Protein 2YWZ (pdb70)

Organism: NCBI:txid168098

InterPro domains:
  IPR003599 Immunoglobulin domain subtype [SM00409] (7-111)
  IPR007110 Immunoglobulin-like domain [PS50835] (1-102)
  IPR013106 Immunoglobulin V-set domain [PF07686] (5-89)
  IPR013106 Immunoglobulin V-set domain [SM00406] (17-85)
  IPR013783 Immunoglobulin-like fold [G3DSA:2.60.40.10] (1-111)
  IPR036179 Immunoglobulin-like domain superfamily [SSF48726] (3-110)
  IPR051006 T cell receptor variable domain [PTHR19343] (3-89)

Sequence (111 aa):
AWVDQTPRTITKETGESLTIKCVLKDHSCGLSSTTWYRTQLGSTNEKTISIGGRYDETVDKGSKSFSLRISDLRVEDSGTYKCQADYSPSCYSYPSLESAVEGAGTVLTVK

CATH classification: 2.60.40.10

Secondary structure (DSSP, 8-state):
-EEEEE-SEEEE-TT--EEEEEEEES-SS---EEEEEEEETT--PPEEPPSBTTEEEEEETTTTEEEEEE-S--GGG-EEEEEEEEE-TTTT-SSS--EEEE---EEEEE-

B-factor: mean 39.8, std 7.73, range [24.6, 68.63]

Nearest PDB structures (foldseek):
  2ywz-assembly1_A  TM=1.009E+00  e=1.803E-22  Orectolobus maculatus
  2ywy-assembly3_C  TM=9.259E-01  e=1.838E-16  Orectolobus maculatus
  7fbj-assembly3_F  TM=9.097E-01  e=7.918E-15  Chiloscyllium plagiosum
  7fbk-assembly2_D  TM=9.019E-01  e=2.675E-14  Chiloscyllium plagiosum
  8hgi-assembly2_D  TM=8.820E-01  e=1.816E-14  Chiloscyllium plagiosum

Foldseek 3Di:
DAKAKPDAEDEEEFQAKDKIKIADPDADAAFDDKWKWWDWPPGDDIDTDDADDQWHKDQDGVSSMIMIMGGRDDQRSFTKMKMKTKACNVNCPPPDHIDIHMYPIYGYGYD

Radius of gyration: 14.59 Å; Cα contacts (8 Å, |Δi|>4): 270; chains: 1; bounding box: 25×24×44 Å

Structure (mmCIF, N/CA/C/O backbone):
data_2YWZ
#
_entry.id   2YWZ
#
_cell.length_a   58.252
_cell.length_b   50.442
_cell.length_c   46.731
_cell.angle_alpha   90.00
_cell.angle_beta   104.43
_cell.angle_gamma   90.00
#
_symmetry.space_group_name_H-M   'C 1 2 1'
#
loop_
_entity.id
_entity.type
_entity.pdbx_description
1 polymer 'new antigen receptor variable domain'
2 water water
#
loop_
_atom_site.group_PDB
_atom_site.id
_atom_site.type_symbol
_atom_site.label_atom_id
_atom_site.label_alt_id
_atom_site.label_comp_id
_atom_site.label_asym_id
_atom_site.label_entity_id
_atom_site.label_seq_id
_atom_site.pdbx_PDB_ins_code
_atom_site.Cartn_x
_atom_site.Cartn_y
_atom_site.Cartn_z
_atom_site.occupancy
_atom_site.B_iso_or_equiv
_atom_site.auth_seq_id
_atom_site.auth_comp_id
_atom_site.auth_asym_id
_atom_site.auth_atom_id
_atom_site.pdbx_PDB_model_num
ATOM 1 N N . ALA A 1 1 ? 17.595 10.412 -15.098 1.00 33.27 1 ALA A N 1
ATOM 2 C CA . ALA A 1 1 ? 17.336 9.225 -14.248 1.00 32.80 1 ALA A CA 1
ATOM 3 C C . ALA A 1 1 ? 17.309 9.632 -12.804 1.00 32.91 1 ALA A C 1
ATOM 4 O O . ALA A 1 1 ? 18.032 10.546 -12.398 1.00 33.11 1 ALA A O 1
ATOM 6 N N . TRP A 1 2 ? 16.463 8.942 -12.040 1.00 32.81 2 TRP A N 1
ATOM 7 C CA . TRP A 1 2 ? 16.369 9.087 -10.593 1.00 32.57 2 TRP A CA 1
ATOM 8 C C . TRP A 1 2 ? 15.708 7.826 -10.062 1.00 33.43 2 TRP A C 1
ATOM 9 O O . TRP A 1 2 ? 15.082 7.058 -10.829 1.00 32.94 2 TRP A O 1
ATOM 20 N N . VAL A 1 3 ? 15.835 7.630 -8.752 1.00 33.84 3 VAL A N 1
ATOM 21 C CA . VAL A 1 3 ? 15.254 6.474 -8.080 1.00 34.69 3 VAL A CA 1
ATOM 22 C C . VAL A 1 3 ? 14.159 6.942 -7.144 1.00 35.29 3 VAL A C 1
ATOM 23 O O . VAL A 1 3 ? 14.373 7.867 -6.352 1.00 36.00 3 VAL A O 1
ATOM 27 N N . ASP A 1 4 ? 12.985 6.317 -7.261 1.00 35.75 4 ASP A N 1
ATOM 28 C CA . ASP A 1 4 ? 11.877 6.546 -6.333 1.00 35.66 4 ASP A CA 1
ATOM 29 C C . ASP A 1 4 ? 11.892 5.469 -5.244 1.00 35.51 4 ASP A C 1
ATOM 30 O O . ASP A 1 4 ? 11.732 4.281 -5.534 1.00 35.11 4 ASP A O 1
ATOM 35 N N . GLN A 1 5 ? 12.117 5.911 -4.003 1.00 34.94 5 GLN A N 1
ATOM 36 C CA . GLN A 1 5 ? 12.229 5.035 -2.845 1.00 34.56 5 GLN A CA 1
ATOM 37 C C . GLN A 1 5 ? 11.014 5.223 -1.949 1.00 34.53 5 GLN A C 1
ATOM 38 O O . GLN A 1 5 ? 10.682 6.350 -1.585 1.00 34.37 5 GLN A O 1
ATOM 44 N N . THR A 1 6 ? 10.341 4.117 -1.629 1.00 34.52 6 THR A N 1
ATOM 45 C CA . THR A 1 6 ? 9.182 4.123 -0.761 1.00 34.95 6 THR A CA 1
ATOM 46 C C . THR A 1 6 ? 9.256 2.935 0.198 1.00 34.53 6 THR A C 1
ATOM 47 O O . THR A 1 6 ? 9.804 1.903 -0.160 1.00 34.57 6 THR A O 1
ATOM 51 N N . PRO A 1 7 ? 8.743 3.091 1.434 1.00 34.37 7 PRO A N 1
ATOM 52 C CA . PRO A 1 7 ? 8.286 4.339 2.069 1.00 34.43 7 PRO A CA 1
ATOM 53 C C . PRO A 1 7 ? 9.469 5.210 2.499 1.00 35.43 7 PRO A C 1
ATOM 54 O O . PRO A 1 7 ? 10.571 4.697 2.692 1.00 35.34 7 PRO A O 1
ATOM 58 N N . ARG A 1 8 ? 9.244 6.513 2.637 1.00 36.04 8 ARG A N 1
ATOM 59 C CA . ARG A 1 8 ? 10.284 7.413 3.092 1.00 36.91 8 ARG A CA 1
ATOM 60 C C . ARG A 1 8 ? 10.387 7.438 4.619 1.00 37.04 8 ARG A C 1
ATOM 61 O O . ARG A 1 8 ? 11.471 7.550 5.156 1.00 36.73 8 ARG A O 1
ATOM 69 N N . THR A 1 9 ? 9.261 7.287 5.312 1.00 37.63 9 THR A N 1
ATOM 70 C CA . THR A 1 9 ? 9.266 7.203 6.773 1.00 37.45 9 THR A CA 1
ATOM 71 C C . THR A 1 9 ? 8.343 6.086 7.223 1.00 37.67 9 THR A C 1
ATOM 72 O O . THR A 1 9 ? 7.209 5.955 6.728 1.00 37.70 9 THR A O 1
ATOM 76 N N . ILE A 1 10 ? 8.825 5.270 8.157 1.00 37.54 10 ILE A N 1
ATOM 77 C CA . ILE A 1 10 ? 8.000 4.201 8.701 1.00 37.01 10 ILE A CA 1
ATOM 78 C C . ILE A 1 10 ? 8.413 3.765 10.098 1.00 37.27 10 ILE A C 1
ATOM 79 O O . ILE A 1 10 ? 9.589 3.785 10.451 1.00 37.18 10 ILE A O 1
ATOM 84 N N . THR A 1 11 ? 7.433 3.401 10.913 1.00 37.83 11 THR A N 1
ATOM 85 C CA . THR A 1 11 ? 7.745 2.772 12.192 1.00 38.21 11 THR A CA 1
ATOM 86 C C . THR A 1 11 ? 7.174 1.377 12.248 1.00 37.89 11 THR A C 1
ATOM 87 O O . THR A 1 11 ? 6.080 1.125 11.760 1.00 37.98 11 THR A O 1
ATOM 91 N N . LYS A 1 12 ? 7.969 0.465 12.787 1.00 37.68 12 LYS A N 1
ATOM 92 C CA . LYS A 1 12 ? 7.629 -0.941 12.842 1.00 38.07 12 LYS A CA 1
ATOM 93 C C . LYS A 1 12 ? 7.827 -1.464 14.256 1.00 38.27 12 LYS A C 1
ATOM 94 O O . LYS A 1 12 ? 8.601 -0.897 15.035 1.00 37.75 12 LYS A O 1
ATOM 100 N N . GLU A 1 13 ? 7.150 -2.559 14.584 1.00 38.26 13 GLU A N 1
ATOM 101 C CA . GLU A 1 13 ? 7.406 -3.241 15.852 1.00 39.28 13 GLU A CA 1
ATOM 102 C C . GLU A 1 13 ? 8.406 -4.377 15.680 1.00 38.65 13 GLU A C 1
ATOM 103 O O . GLU A 1 13 ? 8.556 -4.898 14.580 1.00 38.33 13 GLU A O 1
ATOM 109 N N . THR A 1 14 ? 9.082 -4.760 16.766 1.00 38.55 14 THR A N 1
ATOM 110 C CA . THR A 1 14 ? 10.042 -5.867 16.713 1.00 38.82 14 THR A CA 1
ATOM 111 C C . THR A 1 14 ? 9.331 -7.134 16.263 1.00 38.67 14 THR A C 1
ATOM 112 O O . THR A 1 14 ? 8.171 -7.350 16.594 1.00 38.56 14 THR A O 1
ATOM 116 N N . GLY A 1 15 ? 10.026 -7.951 15.482 1.00 38.96 15 GLY A N 1
ATOM 117 C CA . GLY A 1 15 ? 9.448 -9.153 14.898 1.00 38.53 15 GLY A CA 1
ATOM 118 C C . GLY A 1 15 ? 8.664 -8.975 13.609 1.00 38.30 15 GLY A C 1
ATOM 119 O O . GLY A 1 15 ? 8.384 -9.964 12.936 1.00 38.81 15 GLY A O 1
ATOM 120 N N . GLU A 1 16 ? 8.295 -7.740 13.268 1.00 38.13 16 GLU A N 1
ATOM 121 C CA . GLU A 1 16 ? 7.631 -7.438 11.981 1.00 38.23 16 GLU A CA 1
ATOM 122 C C . GLU A 1 16 ? 8.654 -7.470 10.833 1.00 37.67 16 GLU A C 1
ATOM 123 O O . GLU A 1 16 ? 9.856 -7.599 11.080 1.00 37.69 16 GLU A O 1
ATOM 129 N N . SER A 1 17 ? 8.183 -7.385 9.588 1.00 37.02 17 SER A N 1
ATOM 130 C CA . SER A 1 17 ? 9.070 -7.263 8.420 1.00 36.93 17 SER A CA 1
ATOM 131 C C . SER A 1 17 ? 8.919 -5.899 7.753 1.00 36.15 17 SER A C 1
ATOM 132 O O . SER A 1 17 ? 7.868 -5.259 7.879 1.00 36.36 17 SER A O 1
ATOM 135 N N . LEU A 1 18 ? 9.959 -5.469 7.038 1.00 35.19 18 LEU A N 1
ATOM 136 C CA . LEU A 1 18 ? 9.896 -4.273 6.188 1.00 34.68 18 LEU A CA 1
ATOM 137 C C . LEU A 1 18 ? 10.280 -4.634 4.755 1.00 34.79 18 LEU A C 1
ATOM 138 O O . LEU A 1 18 ? 11.276 -5.338 4.527 1.00 34.12 18 LEU A O 1
ATOM 143 N N . THR A 1 19 ? 9.503 -4.135 3.793 1.00 34.32 19 THR A N 1
ATOM 144 C CA . THR A 1 19 ? 9.931 -4.124 2.401 1.00 34.40 19 THR A CA 1
ATOM 145 C C . THR A 1 19 ? 10.109 -2.680 1.959 1.00 34.02 19 THR A C 1
ATOM 146 O O . THR A 1 19 ? 9.194 -1.869 2.109 1.00 33.68 19 THR A O 1
ATOM 150 N N . ILE A 1 20 ? 11.294 -2.360 1.451 1.00 33.40 20 ILE A N 1
ATOM 151 C CA . ILE A 1 20 ? 11.526 -1.066 0.813 1.00 34.05 20 ILE A CA 1
ATOM 152 C C . ILE A 1 20 ? 11.579 -1.254 -0.693 1.00 34.03 20 ILE A C 1
ATOM 153 O O . ILE A 1 20 ? 12.239 -2.176 -1.166 1.00 34.09 20 ILE A O 1
ATOM 158 N N . LYS A 1 21 ? 10.879 -0.392 -1.438 1.00 34.84 21 LYS A N 1
ATOM 159 C CA . LYS A 1 21 ? 10.858 -0.464 -2.914 1.00 35.63 21 LYS A CA 1
ATOM 160 C C . LYS A 1 21 ? 11.563 0.728 -3.532 1.00 35.81 21 LYS A C 1
ATOM 161 O O . LYS A 1 21 ? 11.318 1.874 -3.153 1.00 35.57 21 LYS A O 1
ATOM 167 N N . CYS A 1 22 ? 12.458 0.441 -4.468 1.00 36.00 22 CYS A N 1
ATOM 168 C CA . CYS A 1 22 ? 13.090 1.455 -5.274 1.00 36.33 22 CYS A CA 1
ATOM 169 C C . CYS A 1 22 ? 12.774 1.177 -6.732 1.00 36.29 22 CYS A C 1
ATOM 170 O O . CYS A 1 22 ? 12.848 0.038 -7.185 1.00 36.45 22 CYS A O 1
ATOM 173 N N . VAL A 1 23 ? 12.370 2.209 -7.457 1.00 36.16 23 VAL A N 1
ATOM 174 C CA . VAL A 1 23 ? 12.152 2.067 -8.893 1.00 36.02 23 VAL A CA 1
ATOM 175 C C . VAL A 1 23 ? 12.937 3.141 -9.670 1.00 36.57 23 VAL A C 1
ATOM 176 O O . VAL A 1 23 ? 12.932 4.332 -9.302 1.00 36.19 23 VAL A O 1
ATOM 180 N N . LEU A 1 24 ? 13.679 2.696 -10.682 1.00 37.13 24 LEU A N 1
ATOM 181 C CA . LEU A 1 24 ? 14.468 3.590 -11.513 1.00 38.24 24 LEU A CA 1
ATOM 182 C C . LEU A 1 24 ? 13.533 4.279 -12.504 1.00 39.09 24 LEU A C 1
ATOM 183 O O . LEU A 1 24 ? 12.801 3.622 -13.232 1.00 39.59 24 LEU A O 1
ATOM 188 N N . LYS A 1 25 ? 13.572 5.602 -12.509 1.00 40.15 25 LYS A N 1
ATOM 189 C CA . LYS A 1 25 ? 12.618 6.411 -13.242 1.00 41.90 25 LYS A CA 1
ATOM 190 C C . LYS A 1 25 ? 13.343 7.307 -14.257 1.00 42.55 25 LYS A C 1
ATOM 191 O O . LYS A 1 25 ? 14.488 7.710 -14.029 1.00 41.76 25 LYS A O 1
ATOM 197 N N . ASP A 1 26 ? 12.660 7.603 -15.367 1.00 43.69 26 ASP A N 1
ATOM 198 C CA . ASP A 1 26 ? 13.154 8.495 -16.433 1.00 44.95 26 ASP A CA 1
ATOM 199 C C . ASP A 1 26 ? 14.483 8.043 -17.052 1.00 45.45 26 ASP A C 1
ATOM 200 O O . ASP A 1 26 ? 15.408 8.847 -17.258 1.00 45.79 26 ASP A O 1
ATOM 205 N N . HIS A 1 27 ? 14.578 6.749 -17.345 1.00 46.04 27 HIS A N 1
ATOM 206 C CA . HIS A 1 27 ? 15.758 6.222 -18.019 1.00 46.66 27 HIS A CA 1
ATOM 207 C C . HIS A 1 27 ? 15.376 5.203 -19.093 1.00 47.54 27 HIS A C 1
ATOM 208 O O . HIS A 1 27 ? 14.507 4.376 -18.876 1.00 47.65 27 HIS A O 1
ATOM 215 N N . SER A 1 28 ? 16.052 5.264 -20.239 1.00 48.82 28 SER A N 1
ATOM 216 C CA . SER A 1 28 ? 15.654 4.510 -21.434 1.00 50.25 28 SER A CA 1
ATOM 217 C C . SER A 1 28 ? 15.954 3.015 -21.374 1.00 50.72 28 SER A C 1
ATOM 218 O O . SER A 1 28 ? 15.417 2.241 -22.170 1.00 51.14 28 SER A O 1
ATOM 221 N N . CYS A 1 29 ? 16.793 2.601 -20.431 1.00 50.79 29 CYS A N 1
ATOM 222 C CA . CYS A 1 29 ? 17.162 1.192 -20.332 1.00 51.05 29 CYS A CA 1
ATOM 223 C C . CYS A 1 29 ? 17.038 0.644 -18.899 1.00 50.07 29 CYS A C 1
ATOM 224 O O . CYS A 1 29 ? 16.596 1.346 -18.001 1.00 50.03 29 CYS A O 1
ATOM 227 N N . GLY A 1 30 ? 17.394 -0.616 -18.685 1.00 49.53 30 GLY A N 1
ATOM 228 C CA . GLY A 1 30 ? 17.267 -1.212 -17.354 1.00 48.69 30 GLY A CA 1
ATOM 229 C C . GLY A 1 30 ? 18.372 -0.744 -16.433 1.00 47.92 30 GLY A C 1
ATOM 230 O O . GLY A 1 30 ? 19.280 -0.034 -16.869 1.00 47.91 30 GLY A O 1
ATOM 231 N N . LEU A 1 31 ? 18.305 -1.121 -15.156 1.00 47.51 31 LEU A N 1
ATOM 232 C CA . LEU A 1 31 ? 19.455 -0.866 -14.268 1.00 46.90 31 LEU A CA 1
ATOM 233 C C . LEU A 1 31 ? 20.450 -2.011 -14.376 1.00 45.72 31 LEU A C 1
ATOM 234 O O . LEU A 1 31 ? 20.076 -3.122 -14.717 1.00 45.30 31 LEU A O 1
ATOM 239 N N . SER A 1 32 ? 21.713 -1.716 -14.103 1.00 45.10 32 SER A N 1
ATOM 240 C CA . SER A 1 32 ? 22.813 -2.649 -14.330 1.00 44.20 32 SER A CA 1
ATOM 241 C C . SER A 1 32 ? 23.236 -3.383 -13.066 1.00 43.31 32 SER A C 1
ATOM 242 O O . SER A 1 32 ? 23.772 -4.499 -13.145 1.00 43.83 32 SER A O 1
ATOM 245 N N . SER A 1 33 ? 23.025 -2.737 -11.922 1.00 40.97 33 SER A N 1
ATOM 246 C CA . SER A 1 33 ? 23.218 -3.337 -10.604 1.00 39.71 33 SER A CA 1
ATOM 247 C C . SER A 1 33 ? 22.706 -2.405 -9.502 1.00 37.97 33 SER A C 1
ATOM 248 O O . SER A 1 33 ? 22.500 -1.212 -9.722 1.00 37.15 33 SER A O 1
ATOM 251 N N . THR A 1 34 ? 22.516 -2.981 -8.320 1.00 36.46 34 THR A N 1
ATOM 252 C CA . THR A 1 34 ? 21.938 -2.306 -7.181 1.00 34.88 34 THR A CA 1
ATOM 253 C C . THR A 1 34 ? 22.796 -2.492 -5.929 1.00 34.38 34 THR A C 1
ATOM 254 O O . THR A 1 34 ? 23.542 -3.470 -5.810 1.00 33.88 34 THR A O 1
ATOM 258 N N . THR A 1 35 ? 22.683 -1.548 -4.996 1.00 33.06 35 THR A N 1
ATOM 259 C CA . THR A 1 35 ? 23.373 -1.630 -3.710 1.00 32.30 35 THR A CA 1
ATOM 260 C C . THR A 1 35 ? 22.464 -1.016 -2.661 1.00 31.89 35 THR A C 1
ATOM 261 O O . THR A 1 35 ? 21.732 -0.067 -2.956 1.00 31.62 35 THR A O 1
ATOM 265 N N . TRP A 1 36 ? 22.505 -1.584 -1.454 1.00 31.37 36 TRP A N 1
ATOM 266 C CA . TRP A 1 36 ? 21.728 -1.122 -0.311 1.00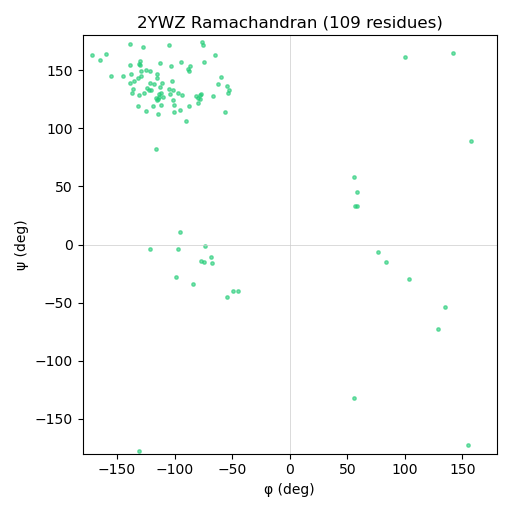 31.09 36 TRP A CA 1
ATOM 267 C C . TRP A 1 36 ? 22.673 -0.750 0.829 1.00 31.75 36 TRP A C 1
ATOM 268 O O . TRP A 1 36 ? 23.688 -1.450 1.084 1.00 31.48 36 TRP A O 1
ATOM 279 N N . TYR A 1 37 ? 22.349 0.355 1.499 1.00 31.76 37 TYR A N 1
ATOM 280 C CA . TYR A 1 37 ? 23.167 0.887 2.590 1.00 32.13 37 TYR A CA 1
ATOM 281 C C . TYR A 1 37 ? 22.306 1.181 3.801 1.00 32.27 37 TYR A C 1
ATOM 282 O O . TYR A 1 37 ? 21.109 1.439 3.671 1.00 32.04 37 TYR A O 1
ATOM 291 N N . ARG A 1 38 ? 22.938 1.166 4.965 1.00 32.74 38 ARG A N 1
ATOM 292 C CA . ARG A 1 38 ? 22.286 1.399 6.255 1.00 34.24 38 ARG A CA 1
ATOM 293 C C . ARG A 1 38 ? 23.169 2.314 7.112 1.00 34.08 38 ARG A C 1
ATOM 294 O O . ARG A 1 38 ? 24.358 2.053 7.264 1.00 34.30 38 ARG A O 1
ATOM 302 N N . THR A 1 39 ? 22.587 3.367 7.678 1.00 34.36 39 THR A N 1
ATOM 303 C CA . THR A 1 39 ? 23.197 4.051 8.822 1.00 34.68 39 THR A CA 1
ATOM 304 C C . THR A 1 39 ? 22.283 3.851 10.039 1.00 34.90 39 THR A C 1
ATOM 305 O O . THR A 1 39 ? 21.164 4.380 10.081 1.00 34.99 39 THR A O 1
ATOM 309 N N . GLN A 1 40 ? 22.763 3.088 11.017 1.00 34.97 40 GLN A N 1
ATOM 310 C CA . GLN A 1 40 ? 22.009 2.819 12.229 1.00 35.93 40 GLN A CA 1
ATOM 311 C C . GLN A 1 40 ? 21.736 4.107 13.010 1.00 35.53 40 GLN A C 1
ATOM 312 O O . GLN A 1 40 ? 22.595 4.974 13.114 1.00 35.40 40 GLN A O 1
ATOM 318 N N . LEU A 1 41 ? 20.519 4.227 13.526 1.00 35.80 41 LEU A N 1
ATOM 319 C CA . LEU A 1 41 ? 20.135 5.353 14.361 1.00 35.97 41 LEU A CA 1
ATOM 320 C C . LEU A 1 41 ? 21.137 5.461 15.492 1.00 36.20 41 LEU A C 1
ATOM 321 O O . 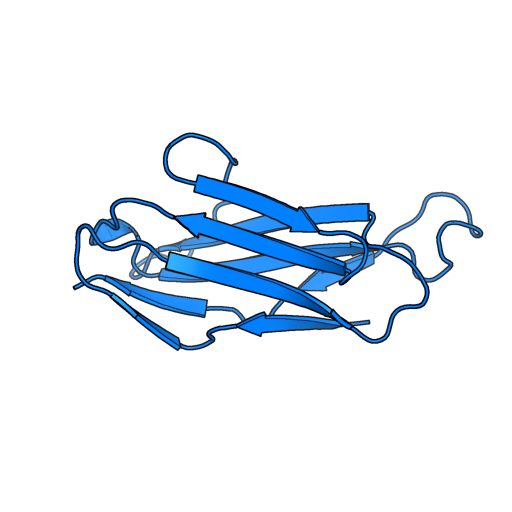LEU A 1 41 ? 21.479 4.459 16.137 1.00 36.71 41 LEU A O 1
ATOM 326 N N . GLY A 1 42 ? 21.649 6.662 15.701 1.00 36.07 42 GLY A N 1
ATOM 327 C CA . GLY A 1 42 ? 22.656 6.863 16.717 1.00 35.96 42 GLY A CA 1
ATOM 328 C C . GLY A 1 42 ? 24.042 7.015 16.145 1.00 36.02 42 GLY A C 1
ATOM 329 O O . GLY A 1 42 ? 24.865 7.702 16.740 1.00 36.29 42 GLY A O 1
ATOM 330 N N . SER A 1 43 ? 24.292 6.387 14.992 1.00 35.54 43 SER A N 1
ATOM 331 C CA . SER A 1 43 ? 25.621 6.334 14.372 1.00 35.22 43 SER A CA 1
ATOM 332 C C . SER A 1 43 ? 25.725 7.267 13.166 1.00 35.19 43 SER A C 1
ATOM 333 O O . SER A 1 43 ? 24.735 7.848 12.749 1.00 35.07 43 SER A O 1
ATOM 336 N N . THR A 1 44 ? 26.931 7.422 12.626 1.00 35.43 44 THR A N 1
ATOM 337 C CA . THR A 1 44 ? 27.174 8.269 11.443 1.00 35.56 44 THR A CA 1
ATOM 338 C C . THR A 1 44 ? 27.789 7.506 10.280 1.00 35.38 44 THR A C 1
ATOM 339 O O . THR A 1 44 ? 27.997 8.071 9.214 1.00 35.70 44 THR A O 1
ATOM 343 N N . ASN A 1 45 ? 28.102 6.234 10.486 1.00 35.46 45 ASN A N 1
ATOM 344 C CA . ASN A 1 45 ? 28.753 5.436 9.446 1.00 35.61 45 ASN A CA 1
ATOM 345 C C . ASN A 1 45 ? 27.753 4.656 8.587 1.00 36.06 45 ASN A C 1
ATOM 346 O O . ASN A 1 45 ? 26.907 3.933 9.115 1.00 35.99 45 ASN A O 1
ATOM 351 N N . GLU A 1 46 ? 27.886 4.800 7.267 1.00 36.14 46 GLU A N 1
ATOM 352 C CA . GLU A 1 46 ? 27.065 4.091 6.310 1.00 36.50 46 GLU A CA 1
ATOM 353 C C . GLU A 1 46 ? 27.679 2.74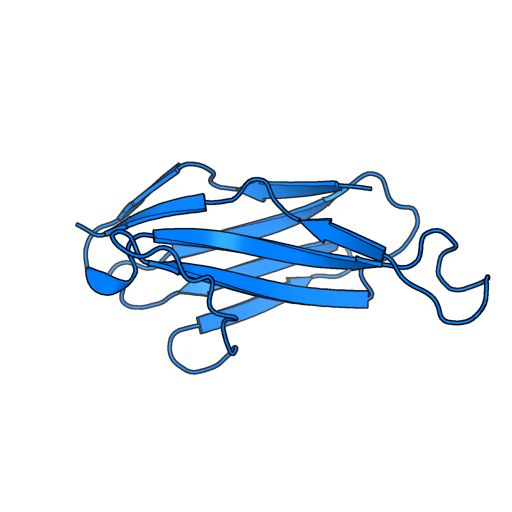1 5.996 1.00 36.44 46 GLU A C 1
ATOM 354 O O . GLU A 1 46 ? 28.815 2.652 5.515 1.00 36.50 46 GLU A O 1
ATOM 360 N N . LYS A 1 47 ? 26.930 1.686 6.286 1.00 35.63 47 LYS A N 1
ATOM 361 C CA . LYS A 1 47 ? 27.389 0.343 5.991 1.00 35.73 47 LYS A CA 1
ATOM 362 C C . LYS A 1 47 ? 26.699 -0.162 4.734 1.00 34.96 47 LYS A C 1
ATOM 363 O O . LYS A 1 47 ? 25.533 0.129 4.520 1.00 34.29 47 LYS A O 1
ATOM 369 N N . THR A 1 48 ? 27.450 -0.877 3.893 1.00 34.26 48 THR A N 1
ATOM 370 C CA . THR A 1 48 ? 26.881 -1.581 2.746 1.00 33.61 48 THR A CA 1
ATOM 371 C C . THR A 1 48 ? 26.254 -2.896 3.200 1.00 34.01 48 THR A C 1
ATOM 372 O O . THR A 1 48 ? 26.908 -3.713 3.860 1.00 33.81 48 THR A O 1
ATOM 376 N N . ILE A 1 49 ? 24.982 -3.083 2.855 1.00 34.02 49 ILE A N 1
ATOM 377 C CA . ILE A 1 49 ? 24.254 -4.303 3.218 1.00 34.35 49 ILE A CA 1
ATOM 378 C C . ILE A 1 49 ? 24.594 -5.475 2.284 1.00 34.91 49 ILE A C 1
ATOM 379 O O . ILE A 1 49 ? 24.408 -5.392 1.061 1.00 34.25 49 ILE A O 1
ATOM 384 N N . SER A 1 50 ? 25.089 -6.564 2.868 1.00 35.49 50 SER A N 1
ATOM 385 C CA . SER A 1 50 ? 25.231 -7.816 2.127 1.00 36.47 50 SER A CA 1
ATOM 386 C C . SER A 1 50 ? 23.897 -8.539 2.086 1.00 36.21 50 SER A C 1
ATOM 387 O O . SER A 1 50 ? 23.270 -8.747 3.118 1.00 35.96 50 SER A O 1
ATOM 390 N N . ILE A 1 51 ? 23.462 -8.920 0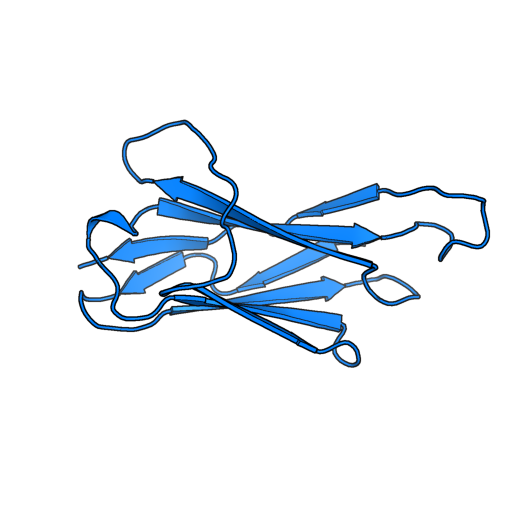.892 1.00 36.46 51 ILE A N 1
ATOM 391 C CA . ILE A 1 51 ? 22.193 -9.637 0.764 1.00 36.77 51 ILE A CA 1
ATOM 392 C C . ILE A 1 51 ? 22.385 -11.098 1.188 1.00 36.67 51 ILE A C 1
ATOM 393 O O . ILE A 1 51 ? 23.329 -11.767 0.759 1.00 37.06 51 ILE A O 1
ATOM 398 N N . GLY A 1 52 ? 21.506 -11.567 2.068 1.00 36.39 52 GLY A N 1
ATOM 399 C CA . GLY A 1 52 ? 21.692 -12.848 2.742 1.00 35.15 52 GLY A CA 1
ATOM 400 C C . GLY A 1 52 ? 21.226 -12.705 4.162 1.00 34.71 52 GLY A C 1
ATOM 401 O O . GLY A 1 52 ? 21.057 -11.591 4.643 1.00 34.41 52 GLY A O 1
ATOM 402 N N . GLY A 1 53 ? 21.022 -13.836 4.840 1.00 34.84 53 GLY A N 1
ATOM 403 C CA . GLY A 1 53 ? 20.392 -13.858 6.158 1.00 33.71 53 GLY A CA 1
ATOM 404 C C . GLY A 1 53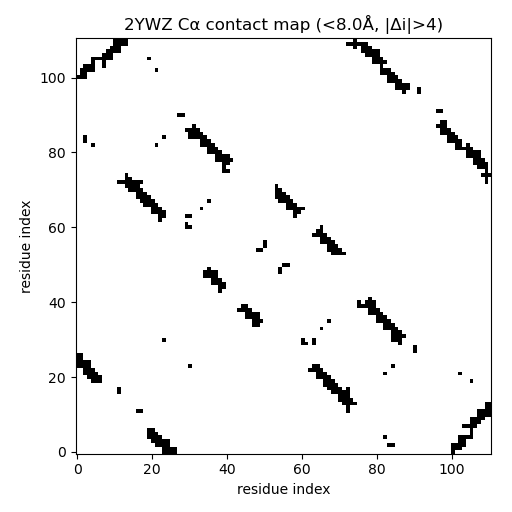 ? 19.031 -13.181 6.142 1.00 33.53 53 GLY A C 1
ATOM 405 O O . GLY A 1 53 ? 18.204 -13.442 5.260 1.00 33.17 53 GLY A O 1
ATOM 406 N N . ARG A 1 54 ? 18.806 -12.297 7.111 1.00 33.30 54 ARG A N 1
ATOM 407 C CA . ARG A 1 54 ? 17.539 -11.560 7.232 1.00 33.78 54 ARG A CA 1
ATOM 408 C C . ARG A 1 54 ? 17.284 -10.533 6.116 1.00 34.01 54 ARG A C 1
ATOM 409 O O . ARG A 1 54 ? 16.184 -9.996 6.042 1.00 33.79 54 ARG A O 1
ATOM 417 N N . TYR A 1 55 ? 18.289 -10.239 5.288 1.00 34.59 55 TYR A N 1
ATOM 418 C CA . TYR A 1 55 ? 18.105 -9.328 4.136 1.00 36.44 55 TYR A CA 1
ATOM 419 C C . TYR A 1 55 ? 17.858 -10.119 2.857 1.00 36.86 55 TYR A C 1
ATOM 420 O O . TYR A 1 55 ? 18.604 -11.058 2.555 1.00 36.84 55 TYR A O 1
ATOM 429 N N . ASP A 1 56 ? 16.808 -9.739 2.135 1.00 37.48 56 ASP A N 1
ATOM 430 C CA . ASP A 1 56 ? 16.421 -10.373 0.870 1.00 39.22 56 ASP A CA 1
ATOM 431 C C . ASP A 1 56 ? 16.178 -9.301 -0.213 1.00 39.58 56 ASP A C 1
ATOM 432 O O . ASP A 1 56 ? 15.456 -8.335 0.009 1.00 39.49 56 ASP A O 1
ATOM 437 N N . GLU A 1 57 ? 16.808 -9.461 -1.369 1.00 40.50 57 GLU A N 1
ATOM 438 C CA . GLU A 1 57 ? 16.582 -8.538 -2.468 1.00 42.28 57 GLU A CA 1
ATOM 439 C C . GLU A 1 57 ? 15.868 -9.206 -3.647 1.00 43.13 57 GLU A C 1
ATOM 440 O O . GLU A 1 57 ? 16.201 -10.325 -4.043 1.00 43.24 57 GLU A O 1
ATOM 446 N N . THR A 1 58 ? 14.886 -8.505 -4.191 1.00 44.25 58 THR A N 1
ATOM 447 C CA . THR A 1 58 ? 14.182 -8.949 -5.378 1.00 46.07 58 THR A CA 1
ATOM 448 C C . THR A 1 58 ? 14.253 -7.852 -6.429 1.00 47.06 58 THR A C 1
ATOM 449 O O . THR A 1 58 ? 13.720 -6.758 -6.230 1.00 47.39 58 THR A O 1
ATOM 453 N N . VAL A 1 59 ? 14.934 -8.149 -7.530 1.00 48.32 59 VAL A N 1
ATOM 454 C CA . VAL A 1 59 ? 15.020 -7.235 -8.654 1.00 50.00 59 VAL A CA 1
ATOM 455 C C . VAL A 1 59 ? 14.055 -7.674 -9.747 1.00 51.52 59 VAL A C 1
ATOM 456 O O . VAL A 1 59 ? 14.111 -8.817 -10.215 1.00 51.90 59 VAL A O 1
ATOM 460 N N . ASP A 1 60 ? 13.171 -6.764 -10.138 1.00 53.00 60 ASP A N 1
ATOM 461 C CA . ASP A 1 60 ? 12.200 -7.028 -11.181 1.00 54.85 60 ASP A CA 1
ATOM 462 C C . ASP A 1 60 ? 12.454 -6.104 -12.364 1.00 55.87 60 ASP A C 1
ATOM 463 O O . ASP A 1 60 ? 11.811 -5.054 -12.491 1.00 56.17 60 ASP A O 1
ATOM 468 N N . LYS A 1 61 ? 13.408 -6.473 -13.219 1.00 56.95 61 LYS A N 1
ATOM 469 C CA . LYS A 1 61 ? 13.603 -5.741 -14.477 1.00 57.85 61 LYS A CA 1
ATOM 470 C C . LYS A 1 61 ? 12.363 -5.993 -15.326 1.00 57.73 61 LYS A C 1
ATOM 471 O O . LYS A 1 61 ? 11.947 -7.143 -15.515 1.00 58.34 61 LYS A O 1
ATOM 477 N N . GLY A 1 62 ? 11.751 -4.918 -15.801 1.00 57.36 62 GLY A N 1
ATOM 478 C CA . GLY A 1 62 ? 10.413 -5.006 -16.379 1.00 56.59 62 GLY A CA 1
ATOM 479 C C . GLY A 1 62 ? 9.599 -3.862 -15.815 1.00 56.07 62 GLY A C 1
ATOM 480 O O . GLY A 1 62 ? 9.003 -3.079 -16.566 1.00 56.40 62 GLY A O 1
ATOM 481 N N . SER A 1 63 ? 9.572 -3.773 -14.485 1.00 54.92 63 SER A N 1
ATOM 482 C CA . SER A 1 63 ? 9.127 -2.557 -13.808 1.00 53.56 63 SER A CA 1
ATOM 483 C C . SER A 1 63 ? 10.345 -1.711 -13.427 1.00 52.24 63 SER A C 1
ATOM 484 O O . SER A 1 63 ? 10.197 -0.583 -12.955 1.00 52.33 63 SER A O 1
ATOM 487 N N . LYS A 1 64 ? 11.544 -2.250 -13.687 1.00 50.54 64 LYS A N 1
ATOM 488 C CA . LYS A 1 64 ? 12.822 -1.589 -13.369 1.00 48.48 64 LYS A CA 1
ATOM 489 C C . LYS A 1 64 ? 12.924 -1.296 -11.872 1.00 47.05 64 LYS A C 1
ATOM 490 O O . LYS A 1 64 ? 13.505 -0.283 -11.451 1.00 46.90 64 LYS A O 1
ATOM 496 N N . SER A 1 65 ? 12.332 -2.180 -11.074 1.00 44.71 65 SER A N 1
ATOM 497 C CA . SER A 1 65 ? 12.203 -1.955 -9.652 1.00 43.41 65 SER A CA 1
ATOM 498 C C . SER A 1 65 ? 13.006 -3.000 -8.915 1.00 42.05 65 SER A C 1
ATOM 499 O O . SER A 1 65 ? 13.139 -4.122 -9.391 1.00 41.83 65 SER A O 1
ATOM 502 N N . PHE A 1 66 ? 13.566 -2.611 -7.774 1.00 40.67 66 PHE A N 1
ATOM 503 C CA . PHE A 1 66 ? 14.288 -3.533 -6.902 1.00 39.15 66 PHE A CA 1
ATOM 504 C C . PHE A 1 66 ? 13.862 -3.285 -5.474 1.00 38.68 66 PHE A C 1
ATOM 505 O O . PHE A 1 66 ? 13.655 -2.127 -5.069 1.00 38.51 66 PHE A O 1
ATOM 513 N N . SER A 1 67 ? 13.708 -4.365 -4.719 1.00 37.26 67 SER A N 1
ATOM 514 C CA 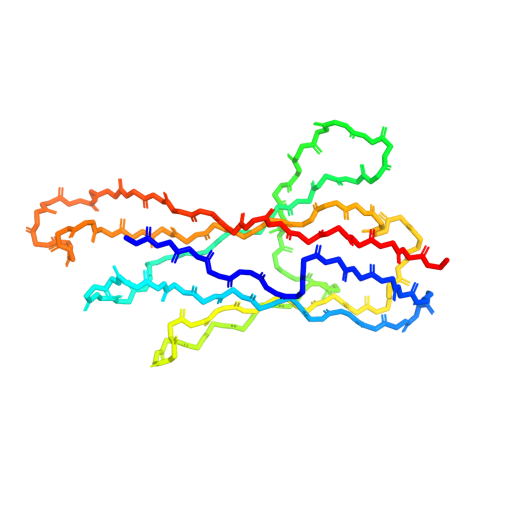. SER A 1 67 ? 13.134 -4.273 -3.385 1.00 36.83 67 SER A CA 1
ATOM 515 C C . SER A 1 67 ? 14.003 -4.962 -2.351 1.00 36.29 67 SER A C 1
ATOM 516 O O . SER A 1 67 ? 14.647 -5.963 -2.653 1.00 36.29 67 SER A O 1
ATOM 519 N N . LEU A 1 68 ? 14.040 -4.401 -1.148 1.00 35.20 68 LEU A N 1
ATOM 520 C CA . LEU A 1 68 ? 14.762 -5.009 -0.041 1.00 34.83 68 LEU A CA 1
ATOM 521 C C . LEU A 1 68 ? 13.779 -5.384 1.055 1.00 34.97 68 LEU A C 1
ATOM 522 O O . LEU A 1 68 ? 12.994 -4.552 1.516 1.00 34.59 68 LEU A O 1
ATOM 527 N N . ARG A 1 69 ? 13.823 -6.643 1.465 1.00 35.05 69 ARG A N 1
ATOM 528 C CA . ARG A 1 69 ? 13.006 -7.095 2.557 1.00 35.54 69 ARG A CA 1
ATOM 529 C C . ARG A 1 69 ? 13.865 -7.486 3.765 1.00 34.90 69 ARG A C 1
ATOM 530 O O . ARG A 1 69 ? 14.806 -8.286 3.647 1.00 34.96 69 ARG A O 1
ATOM 538 N N . ILE A 1 70 ? 13.535 -6.913 4.919 1.00 34.11 70 ILE A N 1
ATOM 539 C CA . ILE A 1 70 ? 14.202 -7.259 6.170 1.00 33.53 70 ILE A CA 1
ATOM 540 C C . ILE A 1 70 ? 13.211 -7.986 7.065 1.00 33.65 70 ILE A C 1
ATOM 541 O O . ILE A 1 70 ? 12.170 -7.428 7.409 1.00 34.05 70 ILE A O 1
ATOM 546 N N . SER A 1 71 ? 13.541 -9.227 7.436 1.00 33.75 71 SER A N 1
ATOM 547 C CA . SER A 1 71 ? 12.723 -10.061 8.344 1.00 33.38 71 SER A CA 1
ATOM 548 C C . SER A 1 71 ? 13.071 -9.860 9.809 1.00 33.07 71 SER A C 1
ATOM 549 O O . SER A 1 71 ? 14.225 -9.542 10.149 1.00 32.69 71 SER A O 1
ATOM 552 N N . ASP A 1 72 ? 12.058 -10.066 10.660 1.00 32.50 72 ASP A N 1
ATOM 553 C CA . ASP A 1 72 ? 12.200 -10.191 12.105 1.00 32.04 72 ASP A CA 1
ATOM 554 C C . ASP A 1 72 ? 12.915 -8.964 12.664 1.00 31.89 72 ASP A C 1
ATOM 555 O O . ASP A 1 72 ? 13.969 -9.075 13.285 1.00 30.45 72 ASP A O 1
ATOM 560 N N . LEU A 1 73 ? 12.329 -7.801 12.412 1.00 31.29 73 LEU A N 1
ATOM 561 C CA . LEU A 1 73 ? 12.975 -6.543 12.737 1.00 32.51 73 LEU A CA 1
ATOM 562 C C . LEU A 1 73 ? 13.430 -6.503 14.186 1.00 32.72 73 LEU A C 1
ATOM 563 O O . LEU A 1 73 ? 12.686 -6.910 15.093 1.00 31.64 73 LEU A O 1
ATOM 568 N N . ARG A 1 74 ? 14.678 -6.075 14.371 1.00 33.34 74 ARG A N 1
ATOM 569 C CA . ARG A 1 74 ? 15.248 -5.781 15.704 1.00 34.28 74 ARG A CA 1
ATOM 570 C C . ARG A 1 74 ? 15.295 -4.282 15.923 1.00 34.06 74 ARG A C 1
ATOM 571 O O . ARG A 1 74 ? 15.421 -3.508 14.981 1.00 34.07 74 ARG A O 1
ATOM 579 N N . VAL A 1 75 ? 15.251 -3.890 17.185 1.00 34.09 75 VAL A N 1
ATOM 580 C CA . VAL A 1 75 ? 15.421 -2.511 17.596 1.00 34.29 75 VAL A CA 1
ATOM 581 C C . VAL A 1 75 ? 16.685 -1.882 16.948 1.00 34.60 75 VAL A C 1
ATOM 582 O O . VAL A 1 75 ? 16.648 -0.732 16.476 1.00 34.00 75 VAL A O 1
ATOM 586 N N . GLU A 1 76 ? 17.772 -2.659 16.868 1.00 34.53 76 GLU A N 1
ATOM 587 C CA . GLU A 1 76 ? 19.012 -2.180 16.253 1.00 35.14 76 GLU A CA 1
ATOM 588 C C . GLU A 1 76 ? 18.970 -2.089 14.700 1.00 34.54 76 GLU A C 1
ATOM 589 O O . GLU A 1 76 ? 19.938 -1.644 14.062 1.00 34.54 76 GLU A O 1
ATOM 595 N N . ASP A 1 77 ? 17.842 -2.474 14.099 1.00 33.44 77 ASP A N 1
ATOM 596 C CA . ASP A 1 77 ? 17.610 -2.204 12.672 1.00 31.97 77 ASP A CA 1
ATOM 597 C C . ASP A 1 77 ? 17.205 -0.749 12.399 1.00 31.41 77 ASP A C 1
ATOM 598 O O . ASP A 1 77 ? 17.246 -0.302 11.262 1.00 31.52 77 ASP A O 1
ATOM 603 N N . SER A 1 78 ? 16.831 -0.014 13.448 1.00 30.57 78 SER A N 1
ATOM 604 C CA . SER A 1 78 ? 16.467 1.401 13.351 1.00 29.93 78 SER A CA 1
ATOM 605 C C . SER A 1 78 ? 17.585 2.158 12.696 1.00 29.95 78 SER A C 1
ATOM 606 O O . SER A 1 78 ? 18.773 1.939 13.014 1.00 29.53 78 SER A O 1
ATOM 609 N N . GLY A 1 79 ? 17.211 3.046 11.781 1.00 29.34 79 GLY A N 1
ATOM 610 C CA . GLY A 1 79 ? 18.187 3.783 11.016 1.00 30.09 79 GLY A CA 1
ATOM 611 C C . GLY A 1 79 ? 17.630 4.234 9.686 1.00 31.09 79 GLY A C 1
ATOM 612 O O . GLY A 1 79 ? 16.429 4.104 9.425 1.00 30.89 79 GLY A O 1
ATOM 613 N N . THR A 1 80 ? 18.514 4.791 8.861 1.00 31.47 80 THR A N 1
ATOM 614 C CA . THR A 1 80 ? 18.173 5.262 7.534 1.00 32.53 80 THR A CA 1
ATOM 615 C C . THR A 1 80 ? 18.687 4.254 6.486 1.00 32.04 80 THR A C 1
ATOM 616 O O . THR A 1 80 ? 19.836 3.839 6.529 1.00 30.82 80 THR A O 1
ATOM 620 N N . TYR A 1 81 ? 17.805 3.858 5.572 1.00 31.51 81 TYR A N 1
ATOM 621 C CA . TYR A 1 81 ? 18.168 2.932 4.505 1.00 32.16 81 TYR A CA 1
ATOM 622 C C . TYR A 1 81 ? 18.175 3.635 3.146 1.00 32.96 81 TYR A C 1
ATOM 623 O O . TYR A 1 81 ? 17.315 4.459 2.849 1.00 32.66 81 TYR A O 1
ATOM 632 N N . LYS A 1 82 ? 19.168 3.304 2.334 1.00 34.23 82 LYS A N 1
ATOM 633 C CA . LYS A 1 82 ? 19.342 3.917 1.031 1.00 35.45 82 LYS A CA 1
ATOM 634 C C . LYS A 1 82 ? 19.577 2.823 -0.015 1.00 35.58 82 LYS A C 1
ATOM 635 O O . LYS A 1 82 ? 20.228 1.812 0.273 1.00 35.27 82 LYS A O 1
ATOM 641 N N . CYS A 1 83 ? 19.039 3.034 -1.217 1.00 35.76 83 CYS A N 1
ATOM 642 C CA . CYS A 1 83 ? 19.293 2.176 -2.365 1.00 35.79 83 CYS A CA 1
ATOM 643 C C . CYS A 1 83 ? 20.045 2.940 -3.462 1.00 35.52 83 CYS A C 1
ATOM 644 O O . CYS A 1 83 ? 19.806 4.111 -3.661 1.00 35.94 83 CYS A O 1
ATOM 647 N N . GLN A 1 84 ? 20.958 2.266 -4.159 1.00 35.19 84 GLN A N 1
ATOM 648 C CA . GLN A 1 84 ? 21.701 2.844 -5.285 1.00 34.88 84 GLN A CA 1
ATOM 649 C C . GLN A 1 84 ? 21.456 1.987 -6.535 1.00 34.74 84 GLN A C 1
ATOM 650 O O . GLN A 1 84 ? 21.530 0.767 -6.462 1.00 34.40 84 GLN A O 1
ATOM 656 N N . ALA A 1 85 ? 21.149 2.629 -7.661 1.00 34.37 85 ALA A N 1
ATOM 657 C CA . ALA A 1 85 ? 21.037 1.934 -8.943 1.00 34.79 85 ALA A CA 1
ATOM 658 C C . ALA A 1 85 ? 22.127 2.425 -9.887 1.00 35.14 85 ALA A C 1
ATOM 659 O O . ALA A 1 85 ? 22.276 3.626 -10.102 1.00 35.53 85 ALA A O 1
ATOM 661 N N . ASP A 1 86 ? 22.921 1.501 -10.403 1.00 35.96 86 ASP A N 1
ATOM 662 C CA . ASP A 1 86 ? 23.947 1.829 -11.372 1.00 37.17 86 ASP A CA 1
ATOM 663 C C . ASP A 1 86 ? 23.299 1.771 -12.738 1.00 37.56 86 ASP A C 1
ATOM 664 O O . ASP A 1 86 ? 22.357 1.008 -12.957 1.00 37.65 86 ASP A O 1
ATOM 669 N N . TYR A 1 87 ? 23.789 2.593 -13.652 1.00 37.85 87 TYR A N 1
ATOM 670 C CA . TYR A 1 87 ? 23.236 2.638 -14.995 1.00 38.14 87 TYR A CA 1
ATOM 671 C C . TYR A 1 87 ? 24.221 3.368 -15.907 1.00 38.53 87 TYR A C 1
ATOM 672 O O . TYR A 1 87 ? 25.091 4.145 -15.446 1.00 37.79 87 TYR A O 1
ATOM 681 N N . SER A 1 88 ? 24.075 3.113 -17.202 1.00 38.54 88 SER A N 1
ATOM 682 C CA . SER A 1 88 ? 24.809 3.840 -18.230 1.00 38.88 88 SER A CA 1
ATOM 683 C C . SER A 1 88 ? 23.909 4.906 -18.857 1.00 39.37 88 SER A C 1
ATOM 684 O O . SER A 1 88 ? 22.851 4.591 -19.401 1.00 39.22 88 SER A O 1
ATOM 687 N N . PRO A 1 89 ? 24.311 6.180 -18.753 1.00 40.34 89 PRO A N 1
ATOM 688 C CA . PRO A 1 89 ? 23.654 7.268 -19.478 1.00 40.75 89 PRO A CA 1
ATOM 689 C C . PRO A 1 89 ? 23.377 6.920 -20.945 1.00 41.21 89 PRO A C 1
ATOM 690 O O . PRO A 1 89 ? 22.310 7.241 -21.455 1.00 41.72 89 PRO A O 1
ATOM 694 N N . SER A 1 90 ? 24.324 6.251 -21.603 1.00 41.21 90 SER A N 1
ATOM 695 C CA . SER A 1 90 ? 24.233 5.964 -23.027 1.00 40.90 90 SER A CA 1
ATOM 696 C C . SER A 1 90 ? 23.653 4.574 -23.326 1.00 41.48 90 SER A C 1
ATOM 697 O O . SER A 1 90 ? 23.682 4.119 -24.469 1.00 40.74 90 SER A O 1
ATOM 700 N N . CYS A 1 91 ? 23.114 3.917 -22.296 1.00 42.50 91 CYS A N 1
ATOM 701 C CA . CYS A 1 91 ? 22.686 2.512 -22.355 1.00 43.68 91 CYS A CA 1
ATOM 702 C C . CYS A 1 91 ? 23.815 1.578 -22.779 1.00 43.65 91 CYS A C 1
ATOM 703 O O . CYS A 1 91 ? 23.585 0.575 -23.455 1.00 43.27 91 CYS A O 1
ATOM 706 N N . TYR A 1 92 ? 25.036 1.941 -22.376 1.00 43.99 92 TYR A N 1
ATOM 707 C CA . TYR A 1 92 ? 26.269 1.182 -22.644 1.00 44.67 92 TYR A CA 1
ATOM 708 C C . TYR A 1 92 ? 26.847 1.298 -24.069 1.00 44.53 92 TYR A C 1
ATOM 709 O O . TYR A 1 92 ? 27.952 0.812 -24.320 1.00 43.93 92 TYR A O 1
ATOM 718 N N . SER A 1 93 ? 26.119 1.956 -24.977 1.00 44.57 93 SER A N 1
ATOM 719 C CA . SER A 1 93 ? 26.623 2.194 -26.340 1.00 44.70 93 SER A CA 1
ATOM 720 C C . SER A 1 93 ? 27.981 2.894 -26.289 1.00 45.53 93 SER A C 1
ATOM 721 O O . SER A 1 93 ? 28.915 2.494 -27.003 1.00 45.73 93 SER A O 1
ATOM 724 N N . TYR A 1 94 ? 28.102 3.919 -25.444 1.00 45.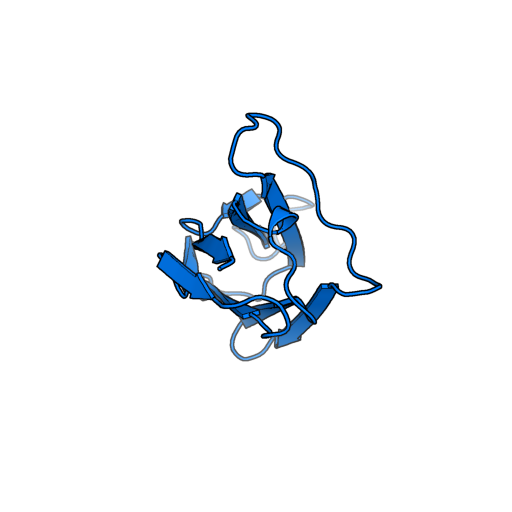92 94 TYR A N 1
ATOM 725 C CA . TYR A 1 94 ? 29.412 4.489 -25.171 1.00 47.23 94 TYR A CA 1
ATOM 726 C C . TYR A 1 94 ? 30.140 3.575 -24.185 1.00 47.61 94 TYR A C 1
ATOM 727 O O . TYR A 1 94 ? 29.590 3.198 -23.152 1.00 47.29 94 TYR A O 1
ATOM 736 N N . PRO A 1 95 ? 31.378 3.189 -24.523 1.00 48.59 95 PRO A N 1
ATOM 737 C CA . PRO A 1 95 ? 32.139 2.144 -23.841 1.00 49.35 95 PRO A CA 1
ATOM 738 C C . PRO A 1 95 ? 32.351 2.305 -22.335 1.00 49.88 95 PRO A C 1
ATOM 739 O O . PRO A 1 95 ? 32.987 3.266 -21.896 1.00 50.07 95 PRO A O 1
ATOM 743 N N . SER A 1 96 ? 31.749 1.384 -21.582 1.00 50.49 96 SER A N 1
ATOM 744 C CA . SER A 1 96 ? 32.172 0.952 -20.219 1.00 51.70 96 SER A CA 1
ATOM 745 C C . SER A 1 96 ? 31.244 0.891 -18.983 1.00 51.43 96 SER A C 1
ATOM 746 O O . SER A 1 96 ? 30.943 -0.248 -18.581 1.00 52.47 96 SER A O 1
ATOM 749 N N . LEU A 1 97 ? 30.791 1.978 -18.317 1.00 50.33 97 LEU A N 1
ATOM 750 C CA . LEU A 1 97 ? 31.005 3.454 -18.420 1.00 48.76 97 LEU A CA 1
ATOM 751 C C . LEU A 1 97 ? 29.741 4.026 -17.733 1.00 47.06 97 LEU A C 1
ATOM 752 O O . LEU A 1 97 ? 28.707 4.253 -18.373 1.00 46.62 97 LEU A O 1
ATOM 757 N N . GLU A 1 98 ? 29.806 4.221 -16.423 1.00 44.35 98 GLU A N 1
ATOM 758 C CA . GLU A 1 98 ? 28.574 4.274 -15.657 1.00 41.90 98 GLU A CA 1
ATOM 759 C C . GLU A 1 98 ? 28.389 5.482 -14.757 1.00 39.74 98 GLU A C 1
ATOM 760 O O . GLU A 1 98 ? 29.299 6.271 -14.529 1.00 38.81 98 GLU A O 1
ATOM 766 N N . SER A 1 99 ? 27.168 5.584 -14.259 1.00 37.67 99 SER A N 1
ATOM 767 C CA . SER A 1 99 ? 26.776 6.541 -13.261 1.00 36.52 99 SER A CA 1
ATOM 768 C C . SER A 1 99 ? 25.859 5.825 -12.261 1.00 35.01 99 SER A C 1
ATOM 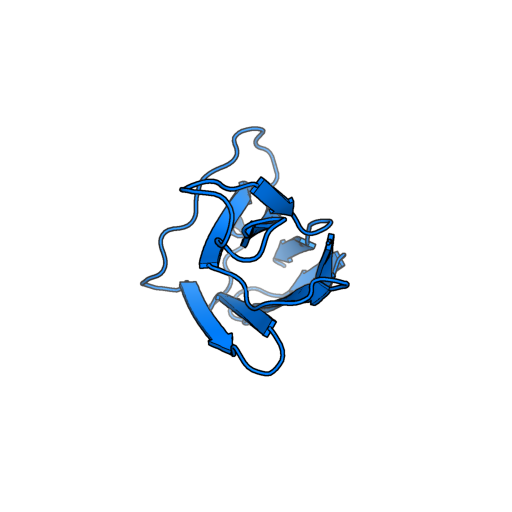769 O O . SER A 1 99 ? 25.488 4.666 -12.462 1.00 34.21 99 SER A O 1
ATOM 772 N N . ALA A 1 100 ? 25.505 6.506 -11.178 1.00 33.73 100 ALA A N 1
ATOM 773 C CA . ALA A 1 100 ? 24.534 5.966 -10.233 1.00 32.47 100 ALA A CA 1
ATOM 774 C C . ALA A 1 100 ? 23.566 7.036 -9.763 1.00 31.59 100 ALA A C 1
ATOM 775 O O . ALA A 1 100 ? 23.885 8.224 -9.772 1.00 30.79 100 ALA A O 1
ATOM 777 N N . VAL A 1 101 ? 22.380 6.593 -9.363 1.00 30.97 101 VAL A N 1
ATOM 778 C CA . VAL A 1 101 ? 21.402 7.451 -8.704 1.00 30.98 101 VAL A CA 1
ATOM 779 C C . VAL A 1 101 ? 20.961 6.746 -7.437 1.00 30.91 101 VAL A C 1
ATOM 780 O O . VAL A 1 101 ? 20.983 5.509 -7.358 1.00 29.56 101 VAL A O 1
ATOM 784 N N . GLU A 1 102 ? 20.607 7.529 -6.429 1.00 31.27 102 GLU A N 1
ATOM 785 C CA . GLU A 1 102 ? 20.174 6.943 -5.174 1.00 32.83 102 GLU A CA 1
ATOM 786 C C . GLU A 1 102 ? 18.799 7.450 -4.749 1.00 32.00 102 GLU A C 1
ATOM 787 O O . GLU A 1 102 ? 18.421 8.574 -5.071 1.00 32.10 102 GLU A O 1
ATOM 793 N N . GLY A 1 103 ? 18.066 6.599 -4.040 1.00 31.47 103 GLY A N 1
ATOM 794 C CA . GLY A 1 103 ? 16.769 6.934 -3.446 1.00 30.91 103 GLY A CA 1
ATOM 795 C C . GLY A 1 103 ? 16.888 7.998 -2.372 1.00 30.67 103 GLY A C 1
ATOM 796 O O . GLY A 1 103 ? 17.987 8.286 -1.884 1.00 29.05 103 GLY A O 1
ATOM 797 N N . ALA A 1 104 ? 15.751 8.606 -2.029 1.00 30.86 104 ALA A N 1
ATOM 798 C CA . ALA A 1 104 ? 15.706 9.629 -0.970 1.00 31.34 104 ALA A CA 1
ATOM 799 C C . ALA A 1 104 ? 15.997 9.077 0.430 1.00 31.50 104 ALA A C 1
ATOM 800 O O . ALA A 1 104 ? 16.283 9.838 1.356 1.00 32.12 104 ALA A O 1
ATOM 802 N N . GLY A 1 105 ? 15.928 7.758 0.587 1.00 31.10 105 GLY A N 1
ATOM 803 C CA . GLY A 1 105 ? 16.132 7.128 1.881 1.00 31.08 105 GLY A CA 1
ATOM 804 C C . GLY A 1 105 ? 14.832 6.746 2.570 1.00 31.36 105 GLY A C 1
ATOM 805 O O . GLY A 1 105 ? 13.747 7.247 2.221 1.00 31.50 105 GLY A O 1
ATOM 806 N N . THR A 1 106 ? 14.948 5.841 3.539 1.00 31.34 106 THR A N 1
ATOM 807 C CA . THR A 1 106 ? 13.828 5.388 4.337 1.00 32.08 106 THR A CA 1
ATOM 808 C C . THR A 1 106 ? 14.293 5.473 5.780 1.00 32.15 106 THR A C 1
ATOM 809 O O . THR A 1 106 ? 15.248 4.804 6.159 1.00 32.31 106 THR A O 1
ATOM 813 N N . VAL A 1 107 ? 13.612 6.283 6.579 1.00 32.37 107 VAL A N 1
ATOM 814 C CA . VAL A 1 107 ? 13.903 6.380 8.003 1.00 32.33 107 VAL A CA 1
ATOM 815 C C . VAL A 1 107 ? 13.045 5.358 8.736 1.00 32.19 107 VAL A C 1
ATOM 816 O O . VAL A 1 107 ? 11.833 5.526 8.876 1.00 32.65 107 VAL A O 1
ATOM 820 N N . LEU A 1 108 ? 13.676 4.287 9.189 1.00 32.16 108 LEU A N 1
ATOM 821 C CA . LEU A 1 108 ? 12.974 3.223 9.878 1.00 32.14 108 LEU A CA 1
ATOM 822 C C . LEU A 1 108 ? 13.190 3.352 11.378 1.00 32.64 108 LEU A C 1
ATOM 823 O O . LEU A 1 108 ? 14.325 3.547 11.846 1.00 32.21 108 LEU A O 1
ATOM 828 N N . THR A 1 109 ? 12.089 3.238 12.113 1.00 33.04 109 THR A N 1
ATOM 829 C CA . THR A 1 109 ? 12.091 3.199 13.570 1.00 33.69 109 THR A CA 1
ATOM 830 C C . THR A 1 109 ? 11.498 1.872 13.989 1.00 33.84 109 THR A C 1
ATOM 831 O O . THR A 1 109 ? 10.368 1.575 13.648 1.00 33.21 109 THR A O 1
ATOM 835 N N . VAL A 1 110 ? 12.283 1.060 14.694 1.00 34.93 110 VAL A N 1
ATOM 836 C CA . VAL A 1 110 ? 11.795 -0.217 15.201 1.00 35.52 110 VAL A CA 1
ATOM 837 C C . VAL A 1 110 ? 11.440 -0.093 16.684 1.00 36.65 110 VAL A C 1
ATOM 838 O O . VAL A 1 110 ? 12.300 0.208 17.542 1.00 36.75 110 VAL A O 1
ATOM 842 N N . LYS A 1 111 ? 10.138 -0.246 16.914 1.00 37.52 111 LYS A N 1
ATOM 843 C CA . LYS A 1 111 ? 9.459 -0.353 18.208 1.00 38.35 111 LYS A CA 1
ATOM 844 C C . LYS A 1 111 ? 9.328 0.953 18.966 1.00 38.76 111 LYS A C 1
ATOM 845 O O . LYS A 1 111 ? 8.570 1.859 18.532 1.00 39.72 111 LYS A O 1
#

Solvent-accessible surface area: 6058 Å² total; per-residue (Å²): 53,110,8,29,0,61,41,123,105,44,99,44,113,63,48,78,38,4,56,0,100,0,28,3,74,121,27,110,33,39,28,52,55,27,35,2,31,42,32,59,126,78,54,138,80,90,68,87,12,94,79,41,85,69,38,72,45,82,69,72,169,76,59,51,15,0,23,0,110,0,48,68,2,89,78,90,3,9,4,58,0,38,0,42,0,27,26,1,83,41,53,87,100,139,92,100,84,101,46,43,29,96,5,74,4,0,76,1,60,7,153